Protein AF-A0A6L9S475-F1 (afdb_monomer)

Nearest PDB structures (foldseek):
  4oaz-assembly1_R  TM=9.399E-01  e=9.612E-06  Streptomyces coelicolor A3(2)
  4oay-assembly6_J  TM=9.278E-01  e=2.673E-05  Streptomyces venezuelae ATCC 10712
  4oaz-assembly1_A  TM=9.183E-01  e=2.673E-05  Streptomyces coelicolor A3(2)
  5tzf-assembly1_J  TM=9.265E-01  e=7.434E-05  Streptomyces venezuelae ATCC 10712
  2mc4-assembly1_A  TM=8.094E-01  e=2.101E-05  Streptomyces coelicolor

Solvent-accessible surface area (backbone atoms only — not comparable to full-atom values): 8492 Å² total; per-residue (Å²): 133,88,80,86,68,52,56,66,56,48,18,65,75,47,75,59,79,43,46,42,70,60,53,52,32,45,77,70,65,76,42,85,78,53,71,71,54,45,44,54,50,18,61,74,70,73,46,63,53,65,67,75,72,49,59,98,69,86,72,75,87,82,78,64,102,57,85,47,60,45,49,29,24,49,67,39,47,74,70,38,59,79,89,46,47,66,59,50,54,50,50,53,52,52,25,64,75,67,72,52,80,83,62,59,60,48,79,43,47,30,70,54,44,44,56,52,13,57,79,68,78,45,51,51,66,58,43,50,53,49,37,52,74,54,54,21,50,53,74,94,125

Secondary structure (DSSP, 8-state):
------HHHHHHHTTTSS-HHHHHHHHTTSSPPPHHHHHHHHHHHTS-THHHHS-SS------SSS---EEEEHHHHTT--GGGHHHHHHHHHHHHHHT--S-SEEEE-HHHHHHHHHHTTS-HHHHHHHHHHTT-BPPP-

Radius of gyration: 21.62 Å; Cα contacts (8 Å, |Δi|>4): 113; chains: 1; bounding box: 44×35×59 Å

Foldseek 3Di:
DQDPDDLVRLCVQVVNPDHSVNVVCVVVVVDDDDLVRLVVVCVSRVHDSVQVVPPPPDDDDPPDDDQLKFKFQQVLLVVFDPLCVLVNVLVVVVCVVVVNPPDRIDIDGNVSLQVSCVVVVHGSVVSVVSCVVSVGGDDDD

Sequence (141 aa):
MKRQLSMQAVQDQSGGTISSAVIGSYERGERVPSVVRLAQIADFYGVPVDSLVSGREGGQPAANGDDGKVVLDLDALRKAPEEAQHLVRFVNGVQQKRGDFGGSILTIRGDDVWMVSSMYEITPAELREKMAAWGVIASDA

Mean predicted aligned error: 14.88 Å

Structure (mmCIF, N/CA/C/O backbone):
data_AF-A0A6L9S475-F1
#
_entry.id   AF-A0A6L9S475-F1
#
loop_
_atom_site.group_PDB
_atom_site.id
_atom_site.type_symbol
_atom_site.label_atom_id
_atom_site.label_alt_id
_atom_site.label_comp_id
_atom_site.label_asym_id
_atom_site.label_entity_id
_atom_site.label_seq_id
_atom_site.pdbx_PDB_ins_code
_atom_site.Cartn_x
_atom_site.Cartn_y
_atom_site.Cartn_z
_atom_site.occupancy
_atom_site.B_iso_or_equiv
_atom_site.auth_seq_id
_atom_site.auth_comp_id
_atom_site.auth_asym_id
_atom_site.auth_atom_id
_atom_site.pdbx_PDB_model_num
ATOM 1 N N . MET A 1 1 ? -3.735 -7.032 19.550 1.00 38.31 1 MET A N 1
ATOM 2 C CA . MET A 1 1 ? -4.895 -7.816 20.035 1.00 38.31 1 MET A CA 1
ATOM 3 C C . MET A 1 1 ? -6.067 -6.862 20.239 1.00 38.31 1 MET A C 1
ATOM 5 O O . MET A 1 1 ? -5.941 -5.963 21.056 1.00 38.31 1 MET A O 1
ATOM 9 N N . LYS A 1 2 ? -7.169 -6.991 19.483 1.00 39.06 2 LYS A N 1
ATOM 10 C CA . LYS A 1 2 ? -8.388 -6.196 19.727 1.00 39.06 2 LYS A CA 1
ATOM 11 C C . LYS A 1 2 ? -9.064 -6.737 20.989 1.00 39.06 2 LYS A C 1
ATOM 13 O O . LYS A 1 2 ? -9.483 -7.891 21.001 1.00 39.06 2 LYS A O 1
ATOM 18 N N . ARG A 1 3 ? -9.132 -5.940 22.057 1.00 50.66 3 ARG A N 1
ATOM 19 C CA . ARG A 1 3 ? -9.839 -6.321 23.288 1.00 50.66 3 ARG A CA 1
ATOM 20 C C . ARG A 1 3 ? -11.336 -6.111 23.061 1.00 50.66 3 ARG A C 1
ATOM 22 O O . ARG A 1 3 ? -11.798 -4.979 23.030 1.00 50.66 3 ARG A O 1
ATOM 29 N N . GLN A 1 4 ? -12.084 -7.197 22.873 1.00 51.81 4 GLN A N 1
ATOM 30 C CA . GLN A 1 4 ? -13.548 -7.163 22.914 1.00 51.81 4 GLN A CA 1
ATOM 31 C C . GLN A 1 4 ? -13.986 -7.075 24.380 1.00 51.81 4 GLN A C 1
ATOM 33 O O . GLN A 1 4 ? -14.195 -8.091 25.038 1.00 51.81 4 GLN A O 1
ATOM 38 N N . LEU A 1 5 ? -14.037 -5.859 24.924 1.00 65.25 5 LEU A N 1
ATOM 39 C CA . LEU A 1 5 ? -14.609 -5.621 26.249 1.00 65.25 5 LEU A CA 1
ATOM 40 C C . LEU A 1 5 ? -16.136 -5.591 26.137 1.00 65.25 5 LEU A C 1
ATOM 42 O O . LEU A 1 5 ? -16.681 -5.028 25.189 1.00 65.25 5 LEU A O 1
ATOM 46 N N . SER A 1 6 ? -16.833 -6.192 27.103 1.00 69.19 6 SER A N 1
ATOM 47 C CA . SER A 1 6 ? -18.282 -6.026 27.210 1.00 69.19 6 SER A CA 1
ATOM 48 C C . SER A 1 6 ? -18.604 -4.577 27.580 1.00 69.19 6 SER A C 1
ATOM 50 O O . SER A 1 6 ? -17.841 -3.918 28.286 1.00 69.19 6 SER A O 1
ATOM 52 N N . MET A 1 7 ? -19.754 -4.073 27.132 1.00 61.50 7 MET A N 1
ATOM 53 C CA . MET A 1 7 ? -20.155 -2.682 27.387 1.00 61.50 7 MET A CA 1
ATOM 54 C C . MET A 1 7 ? -20.207 -2.350 28.889 1.00 61.50 7 MET A C 1
ATOM 56 O O . MET A 1 7 ? -19.884 -1.233 29.285 1.00 61.50 7 MET A O 1
ATOM 60 N N . GLN A 1 8 ? -20.551 -3.336 29.725 1.00 62.94 8 GLN A N 1
ATOM 61 C CA . GLN A 1 8 ? -20.523 -3.227 31.184 1.00 62.94 8 GLN A CA 1
ATOM 62 C C . GLN A 1 8 ? -19.087 -3.072 31.716 1.00 62.94 8 GLN A C 1
ATOM 64 O O . GLN A 1 8 ? -18.821 -2.179 32.515 1.00 62.94 8 GLN A O 1
ATOM 69 N N . ALA A 1 9 ? -18.136 -3.858 31.196 1.00 63.12 9 ALA A N 1
ATOM 70 C CA . ALA A 1 9 ? -16.730 -3.776 31.592 1.00 63.12 9 ALA A CA 1
ATOM 71 C C . ALA A 1 9 ? -16.093 -2.423 31.238 1.00 63.12 9 ALA A C 1
ATOM 73 O O . ALA A 1 9 ? -15.226 -1.944 31.962 1.00 63.12 9 ALA A O 1
ATOM 74 N N . VAL A 1 10 ? -16.538 -1.777 30.155 1.00 61.84 10 VAL A N 1
ATOM 75 C CA . VAL A 1 10 ? -16.071 -0.434 29.769 1.00 61.84 10 VAL A CA 1
ATOM 76 C C . VAL A 1 10 ? -16.522 0.632 30.772 1.00 61.84 10 VAL A C 1
ATOM 78 O O . VAL A 1 10 ? -15.757 1.531 31.129 1.00 61.84 10 VAL A O 1
ATOM 81 N N . GLN A 1 11 ? -17.754 0.524 31.265 1.00 59.97 11 GLN A N 1
ATOM 82 C CA . GLN A 1 11 ? -18.287 1.447 32.262 1.00 59.97 11 GLN A CA 1
ATOM 83 C C . GLN A 1 11 ? -17.584 1.287 33.615 1.00 59.97 11 GLN A C 1
ATOM 85 O O . GLN A 1 11 ? -17.190 2.288 34.219 1.00 59.97 11 GLN A O 1
ATOM 90 N N . ASP A 1 12 ? -17.357 0.045 34.039 1.00 66.12 12 ASP A N 1
ATOM 91 C CA . ASP A 1 12 ? -16.678 -0.258 35.300 1.00 66.12 12 ASP A CA 1
ATOM 92 C C . ASP A 1 12 ? -15.195 0.158 35.248 1.00 66.12 12 ASP A C 1
ATOM 94 O O . ASP A 1 12 ? -14.674 0.759 36.188 1.00 66.12 12 ASP A O 1
ATOM 98 N N . GLN A 1 13 ? -14.521 -0.070 34.114 1.00 65.25 13 GLN A N 1
ATOM 99 C CA . GLN A 1 13 ? -13.100 0.249 33.931 1.00 65.25 13 GLN A CA 1
ATOM 100 C C . GLN A 1 13 ? -12.832 1.747 33.681 1.00 65.25 13 GLN A C 1
ATOM 102 O O . GLN A 1 13 ? -11.709 2.201 33.889 1.00 65.25 13 GLN A O 1
ATOM 107 N N . SER A 1 14 ? -13.841 2.532 33.279 1.00 59.91 14 SER A N 1
ATOM 108 C CA . SER A 1 14 ? -13.736 3.996 33.108 1.00 59.91 14 SER A CA 1
ATOM 109 C C . SER A 1 14 ? -14.174 4.802 34.341 1.00 59.91 14 SER A C 1
ATOM 111 O O . SER A 1 14 ? -14.238 6.036 34.281 1.00 59.91 14 SER A O 1
ATOM 113 N N . GLY A 1 15 ? -14.527 4.127 35.443 1.00 62.88 15 GLY A N 1
ATOM 114 C CA . GLY A 1 15 ? -15.038 4.771 36.657 1.00 62.88 15 GLY A CA 1
ATOM 115 C C . GLY A 1 15 ? -16.354 5.527 36.436 1.00 62.88 15 GLY A C 1
ATOM 116 O O . GLY A 1 15 ? -16.601 6.532 37.096 1.00 62.88 15 GLY A O 1
ATOM 117 N N . GLY A 1 16 ? -17.174 5.105 35.465 1.00 60.62 16 GLY A N 1
ATOM 118 C CA . GLY A 1 16 ? -18.435 5.769 35.112 1.00 60.62 16 GLY A CA 1
ATOM 119 C C . GLY A 1 16 ? -1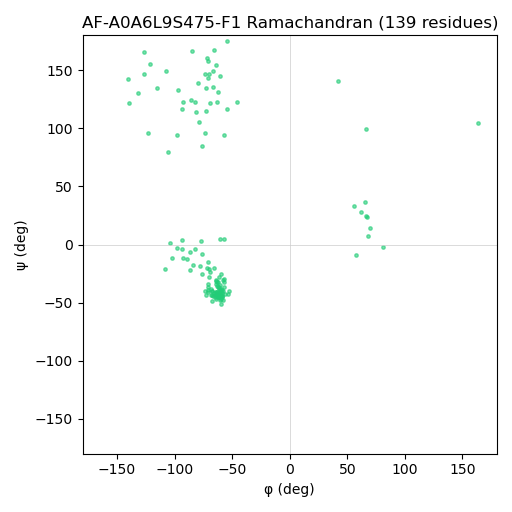8.306 6.996 34.196 1.00 60.62 16 GLY A C 1
ATOM 120 O O . GLY A 1 16 ? -19.320 7.549 33.771 1.00 60.62 16 GLY A O 1
ATOM 121 N N . THR A 1 17 ? -17.089 7.397 33.818 1.00 60.00 17 THR A N 1
ATOM 122 C CA . THR A 1 17 ? -16.843 8.543 32.915 1.00 60.00 17 THR A CA 1
ATOM 123 C C . THR A 1 17 ? -17.295 8.258 31.473 1.00 60.00 17 THR A C 1
ATOM 125 O O . THR A 1 17 ? -17.608 9.167 30.686 1.00 60.00 17 THR A O 1
ATOM 128 N N . ILE A 1 18 ? -17.360 6.975 31.108 1.00 61.81 18 ILE A N 1
ATOM 129 C CA . ILE A 1 18 ? -17.865 6.504 29.823 1.00 61.81 18 ILE A CA 1
ATOM 130 C C . ILE A 1 18 ? -19.014 5.527 30.084 1.00 61.81 18 ILE A C 1
ATOM 132 O O . ILE A 1 18 ? -18.816 4.346 30.343 1.00 61.81 18 ILE A O 1
ATOM 136 N N . SER A 1 19 ? -20.245 6.042 30.039 1.00 69.06 19 SER A N 1
ATOM 137 C CA . SER A 1 19 ? -21.448 5.217 30.174 1.00 69.06 19 SER A CA 1
ATOM 138 C C . SER A 1 19 ? -21.599 4.271 28.979 1.00 69.06 19 SER A C 1
ATOM 140 O O . SER A 1 19 ? -21.485 4.692 27.824 1.00 69.06 19 SER A O 1
ATOM 142 N N . SER A 1 20 ? -21.923 3.009 29.262 1.00 63.28 20 SER A N 1
ATOM 143 C CA . SER A 1 20 ? -22.235 1.975 28.266 1.00 63.28 20 SER A CA 1
ATOM 144 C C . SER A 1 20 ? -23.332 2.417 27.285 1.00 63.28 20 SER A C 1
ATOM 146 O O . SER A 1 20 ? -23.204 2.226 26.076 1.00 63.28 20 SER A O 1
ATOM 148 N N . ALA A 1 21 ? -24.364 3.108 27.779 1.00 64.56 21 ALA A N 1
ATOM 149 C CA . ALA A 1 21 ? -25.437 3.664 26.957 1.00 64.56 21 ALA A CA 1
ATOM 150 C C . ALA A 1 21 ? -24.926 4.706 25.945 1.00 64.56 21 ALA A C 1
ATOM 152 O O . ALA A 1 21 ? -25.392 4.751 24.808 1.00 64.56 21 ALA A O 1
ATOM 153 N N . VAL A 1 22 ? -23.929 5.511 26.334 1.00 70.06 22 VAL A N 1
ATOM 154 C CA . VAL A 1 22 ? -23.347 6.559 25.482 1.00 70.06 22 V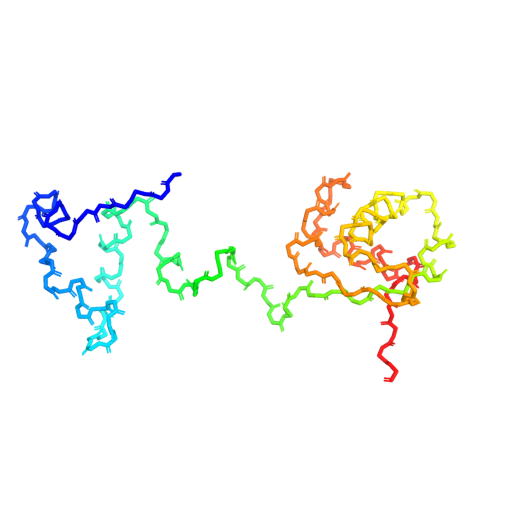AL A CA 1
ATOM 155 C C . VAL A 1 22 ? -22.515 5.958 24.349 1.00 70.06 22 VAL A C 1
ATOM 157 O O . VAL A 1 22 ? -22.631 6.423 23.218 1.00 70.06 22 VAL A O 1
ATOM 160 N N . ILE A 1 23 ? -21.732 4.908 24.622 1.00 74.31 23 ILE A N 1
ATOM 161 C CA . ILE A 1 23 ? -21.013 4.170 23.569 1.00 74.31 23 ILE A CA 1
ATOM 162 C C . ILE A 1 23 ? -22.005 3.550 22.585 1.00 74.31 23 ILE A C 1
ATOM 164 O O . ILE A 1 23 ? -21.838 3.713 21.380 1.00 74.31 23 ILE A O 1
ATOM 168 N N . GLY A 1 24 ? -23.073 2.920 23.085 1.00 75.50 24 GLY A N 1
ATOM 169 C CA . GLY A 1 24 ? -24.080 2.295 22.225 1.00 75.50 24 GLY A CA 1
ATOM 170 C C . GLY A 1 24 ? -24.745 3.279 21.256 1.00 75.50 24 GLY A C 1
ATOM 171 O O . GLY A 1 24 ? -24.966 2.942 20.095 1.00 75.50 24 GLY A O 1
ATOM 172 N N . SER A 1 25 ? -25.023 4.509 21.694 1.00 79.81 25 SER A N 1
ATOM 173 C CA . SER A 1 25 ? -25.560 5.549 20.806 1.00 79.81 25 SER A CA 1
ATOM 174 C C . SER A 1 25 ? -24.544 6.065 19.778 1.00 79.81 25 SER A C 1
ATOM 176 O O . SER A 1 25 ? -24.956 6.488 18.700 1.00 79.81 25 SER A O 1
ATOM 178 N N . TYR A 1 26 ? -23.238 6.021 20.067 1.00 84.19 26 TYR A N 1
ATOM 179 C CA . TYR A 1 26 ? -22.202 6.333 19.072 1.00 84.19 26 TYR A CA 1
ATOM 180 C C . TYR A 1 26 ? -22.059 5.218 18.034 1.00 84.19 26 TYR A C 1
ATOM 182 O O . TYR A 1 26 ? -22.019 5.504 16.841 1.00 84.19 26 TYR A O 1
ATOM 190 N N . GLU A 1 27 ? -22.057 3.954 18.461 1.00 77.31 27 GLU A N 1
ATOM 191 C CA . GLU A 1 27 ? -21.942 2.801 17.556 1.00 77.31 27 GLU A CA 1
ATOM 192 C C . GLU A 1 27 ? -23.124 2.687 16.585 1.00 77.31 27 GLU A C 1
ATOM 194 O O . GLU A 1 27 ? -22.937 2.315 15.428 1.00 77.31 27 GLU A O 1
ATOM 199 N N . ARG A 1 28 ? -24.338 3.036 17.035 1.00 78.94 28 ARG A N 1
ATOM 200 C CA . ARG A 1 28 ? -25.547 3.049 16.191 1.00 78.94 28 ARG A CA 1
ATOM 201 C C . ARG A 1 28 ? -25.709 4.321 15.354 1.00 78.94 28 ARG A C 1
ATOM 203 O O . ARG A 1 28 ? -26.660 4.413 14.586 1.00 78.94 28 ARG A O 1
ATOM 210 N N . GLY A 1 29 ? -24.820 5.304 15.508 1.00 78.00 29 GLY A N 1
ATOM 211 C CA . GLY A 1 29 ? -24.914 6.588 14.806 1.00 78.00 29 GLY A CA 1
ATOM 212 C C . GLY A 1 29 ? -26.075 7.478 15.265 1.00 78.00 29 GLY A C 1
ATOM 213 O O . GLY A 1 29 ? -26.397 8.460 14.606 1.00 78.00 29 GLY A O 1
ATOM 214 N N . GLU A 1 30 ? -26.699 7.170 16.403 1.00 82.12 30 GLU A N 1
ATOM 215 C CA . GLU A 1 30 ? -27.784 7.969 16.992 1.00 82.12 30 GLU A CA 1
ATOM 216 C C . GLU A 1 30 ? -27.268 9.287 17.583 1.00 82.12 30 GLU A C 1
ATOM 218 O O . GLU A 1 30 ? -28.032 10.227 17.808 1.00 82.12 30 GLU A O 1
ATOM 223 N N . ARG A 1 31 ? -25.962 9.360 17.866 1.00 84.19 31 ARG A N 1
ATOM 224 C CA . ARG A 1 31 ? -25.305 10.550 18.399 1.00 84.19 31 ARG A CA 1
ATOM 225 C C . ARG A 1 31 ? -23.936 10.740 17.760 1.00 84.19 31 ARG A C 1
ATOM 227 O O . ARG A 1 31 ? -23.192 9.785 17.576 1.00 84.19 31 ARG A O 1
ATOM 234 N N . VAL A 1 32 ? -23.573 11.995 17.504 1.00 85.44 32 VAL A N 1
ATOM 235 C CA . VAL A 1 32 ? -22.237 12.362 17.017 1.00 85.44 32 VAL A CA 1
ATOM 236 C C . VAL A 1 32 ? -21.337 12.698 18.216 1.00 85.44 32 VAL A C 1
ATOM 238 O O . VAL A 1 32 ? -21.708 13.556 19.028 1.00 85.44 32 VAL A O 1
ATOM 241 N N . PRO A 1 33 ? -20.186 12.025 18.394 1.00 84.75 33 PRO A N 1
ATOM 242 C CA . PRO A 1 33 ? -19.230 12.376 19.438 1.00 84.75 33 PRO A CA 1
ATOM 243 C C . PRO A 1 33 ? -18.480 13.666 19.075 1.00 84.75 33 PRO A C 1
ATOM 245 O O . PRO A 1 33 ? -18.193 13.932 17.911 1.00 84.75 33 PRO A O 1
ATOM 248 N N . SER A 1 34 ? -18.123 14.470 20.079 1.00 88.38 34 SER A N 1
ATOM 249 C CA . SER A 1 34 ? -17.166 15.562 19.871 1.00 88.38 34 SER A CA 1
ATOM 250 C C . SER A 1 34 ? -15.752 15.005 19.668 1.00 88.38 34 SER A C 1
ATOM 252 O O . SER A 1 34 ? -15.446 13.895 20.106 1.00 88.38 34 SER A O 1
ATOM 254 N N . VAL A 1 35 ? -14.857 15.803 19.0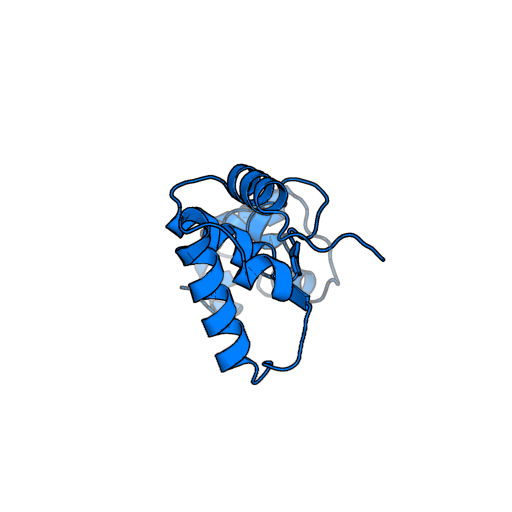78 1.00 86.75 35 VAL A N 1
ATOM 255 C CA . VAL A 1 35 ? -13.440 15.429 18.895 1.00 86.75 35 VAL A CA 1
ATOM 256 C C . VAL A 1 35 ? -12.773 15.072 20.230 1.00 86.75 35 VAL A C 1
ATOM 258 O O . VAL A 1 35 ? -12.094 14.057 20.336 1.00 86.75 35 VAL A O 1
ATOM 261 N N . VAL A 1 36 ? -13.042 15.849 21.285 1.00 87.00 36 VAL A N 1
ATOM 262 C CA . VAL A 1 36 ? -12.541 15.571 22.643 1.00 87.00 36 VAL A CA 1
ATOM 263 C C . VAL A 1 36 ? -13.034 14.213 23.152 1.00 87.00 36 VAL A C 1
ATOM 265 O O . VAL A 1 36 ? -12.287 13.476 23.789 1.00 87.00 36 VAL A O 1
ATOM 268 N N . ARG A 1 37 ? -14.287 13.850 22.852 1.00 86.12 37 ARG A N 1
ATOM 269 C CA . ARG A 1 37 ? -14.857 12.569 23.276 1.00 86.12 37 ARG A CA 1
ATOM 270 C C . ARG A 1 37 ? -14.248 11.390 22.521 1.00 86.12 37 ARG A C 1
ATOM 272 O O . ARG A 1 37 ? -14.026 10.353 23.135 1.00 86.12 37 ARG A O 1
ATOM 279 N N . LEU A 1 38 ? -13.950 11.554 21.231 1.00 87.12 38 LEU A N 1
ATOM 280 C CA . LEU A 1 38 ? -13.216 10.555 20.451 1.00 87.12 38 LEU A CA 1
ATOM 281 C C . LEU A 1 38 ? -11.820 10.312 21.035 1.00 87.12 38 LEU A C 1
ATOM 283 O O . LEU A 1 38 ? -11.455 9.159 21.237 1.00 87.12 38 LEU A O 1
ATOM 287 N N . ALA A 1 39 ? -11.084 11.372 21.385 1.00 84.56 39 ALA A N 1
ATOM 288 C CA . ALA A 1 39 ? -9.764 11.247 22.009 1.00 84.56 39 ALA A CA 1
ATOM 289 C C . ALA A 1 39 ? -9.818 10.461 23.333 1.00 84.56 39 ALA A C 1
ATOM 291 O O . ALA A 1 39 ? -9.067 9.514 23.519 1.00 84.56 39 ALA A O 1
ATOM 292 N N . GLN A 1 40 ? -10.787 10.762 24.205 1.00 84.31 40 GLN A N 1
ATOM 293 C CA . GLN A 1 40 ? -10.977 10.022 25.463 1.00 84.31 40 GLN A CA 1
ATOM 294 C C . GLN A 1 40 ? -11.279 8.532 25.250 1.00 84.31 40 GLN A C 1
ATOM 296 O O . GLN A 1 40 ? -10.827 7.688 26.020 1.00 84.31 40 GLN A O 1
ATOM 301 N N . ILE A 1 41 ? -12.075 8.204 24.228 1.00 85.19 41 ILE A N 1
ATOM 302 C CA . ILE A 1 41 ? -12.382 6.814 23.873 1.00 85.19 41 ILE A CA 1
ATOM 303 C C . ILE A 1 41 ? -11.116 6.120 23.350 1.00 85.19 41 ILE A C 1
ATOM 305 O O . ILE A 1 41 ? -10.829 4.996 23.753 1.00 85.19 41 ILE A O 1
ATOM 309 N N . ALA A 1 42 ? -10.341 6.792 22.499 1.00 86.38 42 ALA A N 1
ATOM 310 C CA . ALA A 1 42 ? -9.084 6.286 21.953 1.00 86.38 42 ALA A CA 1
ATOM 311 C C . ALA A 1 42 ? -8.060 5.987 23.059 1.00 86.38 42 ALA A C 1
ATOM 313 O O . ALA A 1 42 ? -7.547 4.867 23.122 1.00 86.38 42 ALA A O 1
ATOM 314 N N . ASP A 1 43 ? -7.866 6.926 23.989 1.00 82.81 43 ASP A N 1
ATOM 315 C CA . ASP A 1 43 ? -6.994 6.766 25.158 1.00 82.81 43 ASP A CA 1
ATOM 316 C C . ASP A 1 43 ? -7.433 5.585 26.030 1.00 82.81 43 ASP A C 1
ATOM 318 O O . ASP A 1 43 ? -6.614 4.758 26.431 1.00 82.81 43 ASP A O 1
ATOM 322 N N . PHE A 1 44 ? -8.740 5.463 26.283 1.00 80.00 44 PHE A N 1
ATOM 323 C CA . PHE A 1 44 ? -9.296 4.370 27.078 1.00 80.00 44 PHE A CA 1
ATOM 324 C C . PHE A 1 44 ? -9.010 2.991 26.461 1.00 80.00 44 PHE A C 1
ATOM 326 O O . PHE A 1 44 ? -8.677 2.042 27.174 1.00 80.00 44 PHE A O 1
ATOM 333 N N . TYR A 1 45 ? -9.118 2.872 25.136 1.00 80.69 45 TYR A N 1
ATOM 334 C CA . TYR A 1 45 ? -8.837 1.626 24.419 1.00 80.69 45 TYR A CA 1
ATOM 335 C C . TYR A 1 45 ? -7.357 1.440 24.049 1.00 80.69 45 TYR A C 1
ATOM 337 O O . TYR A 1 45 ? -6.992 0.364 23.567 1.00 80.69 45 TYR A O 1
ATOM 345 N N . GLY A 1 46 ? -6.506 2.442 24.286 1.00 77.25 46 GLY A N 1
ATOM 346 C CA . GLY A 1 46 ? -5.088 2.417 23.931 1.00 77.25 46 GLY A CA 1
ATOM 347 C C . GLY A 1 46 ? -4.841 2.371 22.420 1.00 77.25 46 GLY A C 1
ATOM 348 O O . GLY A 1 46 ? -3.935 1.666 21.974 1.00 77.25 46 GLY A O 1
ATOM 349 N N . VAL A 1 47 ? -5.663 3.067 21.628 1.00 81.25 47 VAL A N 1
ATOM 350 C CA . VAL A 1 47 ? -5.536 3.154 20.161 1.00 81.25 47 VAL A CA 1
ATOM 351 C C . VAL A 1 47 ? -5.371 4.609 19.713 1.00 81.25 47 VAL A C 1
ATOM 353 O O . VAL A 1 47 ? -5.830 5.502 20.418 1.00 81.25 47 VAL A O 1
ATOM 356 N N . PRO A 1 48 ? -4.757 4.885 18.549 1.00 79.75 48 PRO A N 1
ATOM 357 C CA . PRO A 1 48 ? -4.737 6.229 17.975 1.00 79.75 48 PRO A CA 1
ATOM 358 C C . PRO A 1 48 ? -6.152 6.751 17.677 1.00 79.75 48 PRO A C 1
ATOM 360 O O . PRO A 1 48 ? -7.031 5.990 17.270 1.00 79.75 48 PRO A O 1
ATOM 363 N N . VAL A 1 49 ? -6.386 8.056 17.844 1.00 82.50 49 VAL A N 1
ATOM 364 C CA . VAL A 1 49 ? -7.713 8.661 17.612 1.00 82.50 49 VAL A CA 1
ATOM 365 C C . VAL A 1 49 ? -8.170 8.544 16.154 1.00 82.50 49 VAL A C 1
ATOM 367 O O . VAL A 1 49 ? -9.358 8.343 15.896 1.00 82.50 49 VAL A O 1
ATOM 370 N N . ASP A 1 50 ? -7.238 8.581 15.200 1.00 80.38 50 ASP A N 1
ATOM 371 C CA . ASP A 1 50 ? -7.506 8.349 13.776 1.00 80.38 50 ASP A CA 1
ATOM 372 C C . ASP A 1 50 ? -8.068 6.944 13.509 1.00 80.38 50 ASP A C 1
ATOM 374 O O . ASP A 1 50 ? -8.878 6.764 12.600 1.00 80.38 50 ASP A O 1
ATOM 378 N N . SER A 1 51 ? -7.738 5.959 14.350 1.00 79.38 51 SER A N 1
ATOM 379 C CA . SER A 1 51 ? -8.237 4.588 14.220 1.00 79.38 51 SER A CA 1
ATOM 380 C C . SER A 1 51 ? -9.724 4.451 14.574 1.00 79.38 51 SER A C 1
ATOM 382 O O . SER A 1 51 ? -10.326 3.429 14.251 1.00 79.38 51 SER A O 1
ATOM 384 N N . LEU A 1 52 ? -10.326 5.451 15.234 1.00 79.12 52 LEU A N 1
ATOM 385 C CA . LEU A 1 52 ? -11.765 5.485 15.534 1.00 79.12 52 LEU A CA 1
ATOM 386 C C . LEU A 1 52 ? -12.609 6.079 14.399 1.00 79.12 52 LEU A C 1
ATOM 388 O O . LEU A 1 52 ? -13.816 5.851 14.356 1.00 79.12 52 LEU A O 1
ATOM 392 N N . VAL A 1 53 ? -11.990 6.872 13.523 1.00 78.62 53 VAL A N 1
ATOM 393 C CA . VAL A 1 53 ? -12.662 7.574 12.413 1.00 78.62 53 VAL A CA 1
ATOM 394 C C . VAL A 1 53 ? -12.319 6.979 11.051 1.00 78.62 53 VAL A C 1
ATOM 396 O O . VAL A 1 53 ? -13.0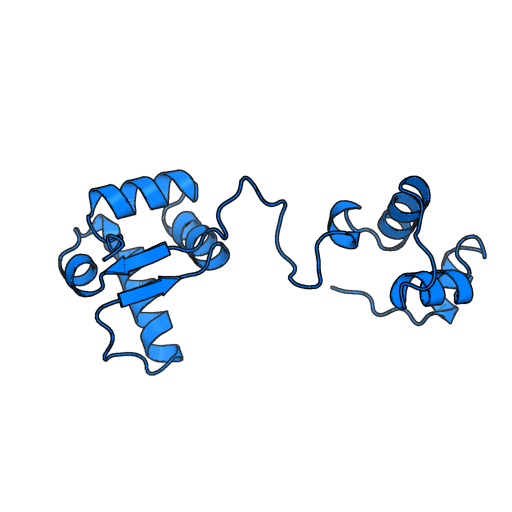86 7.134 10.103 1.00 78.62 53 VAL A O 1
ATOM 399 N N . SER A 1 54 ? -11.203 6.260 10.958 1.00 65.25 54 SER A N 1
ATOM 400 C CA . SER A 1 54 ? -10.876 5.425 9.807 1.00 65.25 54 SER A CA 1
ATOM 401 C C . SER A 1 54 ? -11.847 4.243 9.803 1.00 65.25 54 SER A C 1
ATOM 403 O O . SER A 1 54 ? -11.975 3.546 10.809 1.00 65.25 54 SER A O 1
ATOM 405 N N . GLY A 1 55 ? -12.606 4.072 8.717 1.00 54.78 55 GLY A N 1
ATOM 406 C CA . GLY A 1 55 ? -13.668 3.067 8.610 1.00 54.78 55 GLY A CA 1
ATOM 407 C C . GLY A 1 55 ? -13.201 1.636 8.912 1.00 54.78 55 GLY A C 1
ATOM 408 O O . GLY A 1 55 ? -12.022 1.361 9.096 1.00 54.78 55 GLY A O 1
ATOM 409 N N . ARG A 1 56 ? -14.140 0.678 8.941 1.00 46.62 56 ARG A N 1
ATOM 410 C CA . ARG A 1 56 ? -13.914 -0.756 9.258 1.00 46.62 56 ARG A CA 1
ATOM 411 C C . ARG A 1 56 ? -12.882 -1.489 8.376 1.00 46.62 56 ARG A C 1
ATOM 413 O O . ARG A 1 56 ? -12.692 -2.691 8.562 1.00 46.62 56 ARG A O 1
ATOM 420 N N . GLU A 1 57 ? -12.207 -0.800 7.471 1.00 45.34 57 GLU A N 1
ATOM 421 C CA . GLU A 1 57 ? -11.035 -1.275 6.751 1.00 45.34 57 GLU A CA 1
ATOM 422 C C . GLU A 1 57 ? -9.803 -0.723 7.471 1.00 45.34 57 GLU A C 1
ATOM 424 O O . GLU A 1 57 ? -9.410 0.426 7.311 1.00 45.34 57 GLU A O 1
ATOM 429 N N . GLY A 1 58 ? -9.257 -1.530 8.383 1.00 45.66 58 GLY A N 1
ATOM 430 C CA . GLY A 1 58 ? -8.050 -1.158 9.105 1.00 45.66 58 GLY A CA 1
ATOM 431 C C . GLY A 1 58 ? -6.878 -1.009 8.143 1.00 45.66 58 GLY A C 1
ATOM 432 O O . GLY A 1 58 ? -6.521 -1.976 7.483 1.00 45.66 58 GLY A O 1
ATOM 433 N N . GLY A 1 59 ? -6.259 0.166 8.133 1.00 40.41 59 GLY A N 1
ATOM 434 C CA . GLY A 1 59 ? -4.990 0.395 7.455 1.00 40.41 59 GLY A CA 1
ATOM 435 C C . GLY A 1 59 ? -4.726 1.881 7.271 1.00 40.41 59 GLY A C 1
ATOM 436 O O . GLY A 1 59 ? -5.370 2.480 6.430 1.00 40.41 59 GLY A O 1
ATOM 437 N N . GLN A 1 60 ? -3.815 2.411 8.102 1.00 47.28 60 GLN A N 1
ATOM 438 C CA . GLN A 1 60 ? -2.924 3.579 7.941 1.00 47.28 60 GLN A CA 1
ATOM 439 C C . GLN A 1 60 ? -3.480 4.883 7.301 1.00 47.28 60 GLN A C 1
ATOM 441 O O . GLN A 1 60 ? -4.187 4.835 6.304 1.00 47.28 60 GLN A O 1
ATOM 446 N N . PRO A 1 61 ? -3.099 6.085 7.798 1.00 43.84 61 PRO A N 1
ATOM 447 C CA . PRO A 1 61 ? -3.486 7.365 7.199 1.00 43.84 61 PRO A CA 1
ATOM 448 C C . PRO A 1 61 ? -3.316 7.354 5.679 1.00 43.84 61 PRO A C 1
ATOM 450 O O . PRO A 1 61 ? -2.216 7.124 5.175 1.00 43.84 61 PRO A O 1
ATOM 453 N N . ALA A 1 62 ? -4.419 7.619 4.977 1.00 42.69 62 ALA A N 1
ATOM 454 C CA . ALA A 1 62 ? -4.454 7.832 3.543 1.00 42.69 62 ALA A CA 1
ATOM 455 C C . ALA A 1 62 ? -3.515 8.992 3.188 1.00 42.69 62 ALA A C 1
ATOM 457 O O . ALA A 1 62 ? -3.883 10.166 3.245 1.00 42.69 62 ALA A O 1
ATOM 458 N N . ALA A 1 63 ? -2.276 8.661 2.836 1.00 44.16 63 ALA A N 1
ATOM 459 C CA . ALA A 1 63 ? -1.416 9.567 2.110 1.00 44.16 63 ALA A CA 1
ATOM 460 C C . ALA A 1 63 ? -1.943 9.619 0.670 1.00 44.16 63 ALA A C 1
ATOM 462 O O . ALA A 1 63 ? -1.607 8.776 -0.150 1.00 44.16 63 ALA A O 1
ATOM 463 N N . ASN A 1 64 ? -2.766 10.636 0.407 1.00 39.00 64 ASN A N 1
ATOM 464 C CA . ASN A 1 64 ? -3.109 11.172 -0.911 1.00 39.00 64 ASN A CA 1
ATOM 465 C C . ASN A 1 64 ? -3.910 10.252 -1.851 1.00 39.00 64 ASN A C 1
ATOM 467 O O . ASN A 1 64 ? -3.323 9.471 -2.579 1.00 39.00 64 ASN A O 1
ATOM 471 N N . GLY A 1 65 ? -5.232 10.468 -1.914 1.00 40.97 65 GLY A N 1
ATOM 472 C CA . GLY A 1 65 ? -6.046 10.593 -3.146 1.00 40.97 65 GLY A CA 1
ATOM 473 C C . GLY A 1 65 ? -6.098 9.479 -4.206 1.00 40.97 65 GLY A C 1
ATOM 474 O O . GLY A 1 65 ? -6.933 9.569 -5.100 1.00 40.97 65 GLY A O 1
ATOM 475 N N . ASP A 1 66 ? -5.265 8.455 -4.124 1.00 53.09 66 ASP A N 1
ATOM 476 C CA . ASP A 1 66 ? -5.278 7.248 -4.937 1.00 53.09 66 ASP A CA 1
ATOM 477 C C . ASP A 1 66 ? -5.587 6.097 -3.975 1.00 53.09 66 ASP A C 1
ATOM 479 O O . ASP A 1 66 ? -4.969 5.999 -2.914 1.00 53.09 66 ASP A O 1
ATOM 483 N N . ASP A 1 67 ? -6.496 5.186 -4.329 1.00 61.06 67 ASP A N 1
ATOM 484 C CA . ASP A 1 67 ? -6.770 3.955 -3.555 1.00 61.06 67 ASP A CA 1
ATOM 485 C C . ASP A 1 67 ? -5.514 3.046 -3.435 1.00 61.06 67 ASP A C 1
ATOM 487 O O . ASP A 1 67 ? -5.578 1.900 -2.976 1.00 61.06 67 ASP A O 1
ATOM 491 N N . GLY A 1 68 ? -4.365 3.516 -3.934 1.00 73.38 68 GLY A N 1
ATOM 492 C CA . GLY A 1 68 ? -3.082 2.848 -3.981 1.00 73.38 68 GLY A CA 1
ATOM 493 C C . GLY A 1 68 ? -3.086 1.656 -4.928 1.00 73.38 68 GLY A C 1
ATOM 494 O O . GLY A 1 68 ? -2.111 0.903 -4.953 1.00 73.38 68 GLY A O 1
ATOM 495 N N . LYS A 1 69 ? -4.156 1.454 -5.697 1.00 86.81 69 LYS A N 1
ATOM 496 C CA . LYS A 1 69 ? -4.290 0.320 -6.608 1.00 86.81 69 LYS A CA 1
ATOM 497 C C . LYS A 1 69 ? -3.329 0.486 -7.781 1.00 86.81 69 LYS A C 1
ATOM 499 O O . LYS A 1 69 ? -3.039 1.595 -8.212 1.00 86.81 69 LYS A O 1
ATOM 504 N N . VAL A 1 70 ? -2.824 -0.630 -8.290 1.00 92.00 70 VAL A N 1
ATOM 505 C CA . VAL A 1 70 ? -2.008 -0.665 -9.510 1.00 92.00 70 VAL A CA 1
ATOM 506 C C . VAL A 1 70 ? -2.558 -1.761 -10.402 1.00 92.00 70 VAL A C 1
ATOM 508 O O . VAL A 1 70 ? -2.775 -2.883 -9.941 1.00 92.00 70 VAL A O 1
ATOM 511 N N . VAL A 1 71 ? -2.798 -1.437 -11.669 1.00 94.81 71 VAL A N 1
ATOM 512 C CA . VAL A 1 71 ? -3.146 -2.421 -12.696 1.00 94.81 71 VAL A CA 1
ATOM 513 C C . VAL A 1 71 ? -1.859 -2.837 -13.392 1.00 94.81 71 VAL A C 1
ATOM 515 O O . VAL A 1 71 ? -1.171 -2.011 -13.986 1.00 94.81 71 VAL A O 1
ATOM 518 N N . LEU A 1 72 ? -1.512 -4.114 -13.273 1.00 95.69 72 LEU A N 1
ATOM 519 C CA . LEU A 1 72 ? -0.308 -4.684 -13.860 1.00 95.69 72 LEU A CA 1
ATOM 520 C C . LEU A 1 72 ? -0.635 -5.353 -15.191 1.00 95.69 72 LEU A C 1
ATOM 522 O O . LEU A 1 72 ? -1.571 -6.149 -15.252 1.00 95.69 72 LEU A O 1
ATOM 526 N N . ASP A 1 73 ? 0.171 -5.080 -16.212 1.00 96.25 73 ASP A N 1
ATOM 527 C CA . ASP A 1 73 ? 0.234 -5.867 -17.442 1.00 96.25 73 ASP A CA 1
ATOM 528 C C . ASP A 1 73 ? 1.116 -7.100 -17.191 1.00 96.25 73 ASP A C 1
ATOM 530 O O . ASP A 1 73 ? 2.322 -7.005 -16.932 1.00 96.25 73 ASP A O 1
ATOM 534 N N . LEU A 1 74 ? 0.501 -8.280 -17.237 1.00 95.38 74 LEU A N 1
ATOM 535 C CA . LEU A 1 74 ? 1.168 -9.547 -16.960 1.00 95.38 74 LEU A CA 1
ATOM 536 C C . LEU A 1 74 ? 2.055 -10.017 -18.117 1.00 95.38 74 LEU A C 1
ATOM 538 O O . LEU A 1 74 ? 3.020 -10.747 -17.880 1.00 95.38 74 LEU A O 1
ATOM 542 N N . ASP A 1 75 ? 1.770 -9.608 -19.352 1.00 94.31 75 ASP A N 1
ATOM 543 C CA . ASP A 1 75 ? 2.608 -9.927 -20.508 1.00 94.31 75 ASP A CA 1
ATOM 544 C C . ASP A 1 75 ? 3.903 -9.109 -20.481 1.00 94.31 75 ASP A C 1
ATOM 546 O O . ASP A 1 75 ? 4.983 -9.649 -20.754 1.00 94.31 75 ASP A O 1
ATOM 550 N N . ALA A 1 76 ? 3.810 -7.832 -20.103 1.00 95.94 76 ALA A N 1
ATOM 551 C CA . ALA A 1 76 ? 4.964 -6.978 -19.844 1.00 95.94 76 ALA A CA 1
ATOM 552 C C . ALA A 1 76 ? 5.766 -7.482 -18.636 1.00 95.94 76 ALA A C 1
ATOM 554 O O . ALA A 1 76 ? 6.989 -7.607 -18.715 1.00 95.94 76 ALA A O 1
ATOM 555 N N . LEU A 1 77 ? 5.088 -7.874 -17.550 1.00 96.12 77 LEU A N 1
ATOM 556 C CA . LEU A 1 77 ? 5.741 -8.385 -16.342 1.00 96.12 77 LEU A CA 1
ATOM 557 C C . LEU A 1 77 ? 6.564 -9.657 -16.596 1.00 96.12 77 LEU A C 1
ATOM 559 O O . LEU A 1 77 ? 7.635 -9.816 -16.014 1.00 96.12 77 LEU A O 1
ATOM 563 N N . ARG A 1 78 ? 6.129 -10.543 -17.502 1.00 92.75 78 ARG A N 1
ATOM 564 C CA . ARG A 1 78 ? 6.917 -11.730 -17.900 1.00 92.75 78 ARG A CA 1
ATOM 565 C C . ARG A 1 78 ? 8.214 -11.389 -18.641 1.00 92.75 78 ARG A C 1
ATOM 567 O O . ARG A 1 78 ? 9.100 -12.237 -18.706 1.00 92.75 78 ARG A O 1
ATOM 574 N N . LYS A 1 79 ? 8.315 -10.187 -19.213 1.00 95.25 79 LYS A N 1
ATOM 575 C CA . LYS A 1 79 ? 9.492 -9.677 -19.940 1.00 95.25 79 LYS A CA 1
ATOM 576 C C . LYS A 1 79 ? 10.299 -8.672 -19.112 1.00 95.25 79 LYS A C 1
ATOM 578 O O . LYS A 1 79 ? 11.277 -8.125 -19.619 1.00 95.25 79 LYS A O 1
ATOM 583 N N . ALA A 1 80 ? 9.873 -8.405 -17.878 1.00 95.50 80 ALA A N 1
ATOM 584 C CA . ALA A 1 80 ? 10.513 -7.450 -16.991 1.00 95.50 80 ALA A CA 1
ATOM 585 C C . ALA A 1 80 ? 11.942 -7.904 -16.628 1.00 95.50 80 ALA A C 1
ATOM 587 O O . ALA A 1 80 ? 12.241 -9.103 -16.673 1.00 95.50 80 ALA A O 1
ATOM 588 N N . PRO A 1 81 ? 12.837 -6.964 -16.279 1.00 96.81 81 PRO A N 1
ATOM 589 C CA . PRO A 1 81 ? 14.211 -7.300 -15.926 1.00 96.81 81 PRO A CA 1
ATOM 590 C C . PRO A 1 81 ? 14.282 -8.124 -14.635 1.00 96.81 81 PRO A C 1
ATOM 592 O O . PRO A 1 81 ? 13.319 -8.206 -13.871 1.00 96.81 81 PRO A O 1
ATOM 595 N N . GLU A 1 82 ? 15.450 -8.703 -14.354 1.00 96.19 82 GLU A N 1
ATOM 596 C CA . GLU A 1 82 ? 15.675 -9.518 -13.153 1.00 96.19 82 GLU A CA 1
ATOM 597 C C . GLU A 1 82 ? 15.379 -8.745 -11.857 1.00 96.19 82 GLU A C 1
ATOM 599 O O . GLU A 1 82 ? 14.892 -9.326 -10.886 1.00 96.19 82 GLU A O 1
ATOM 604 N N . GLU A 1 83 ? 15.551 -7.416 -11.852 1.00 96.44 83 GLU A N 1
ATOM 605 C CA . GLU A 1 83 ? 15.175 -6.587 -10.703 1.00 96.44 83 GLU A CA 1
ATOM 606 C C . GLU A 1 83 ? 13.675 -6.693 -10.364 1.00 96.44 83 GLU A C 1
ATOM 608 O O . GLU A 1 83 ? 13.290 -6.547 -9.206 1.00 96.44 83 GLU A O 1
ATOM 613 N N . ALA A 1 84 ? 12.801 -7.023 -11.317 1.00 97.12 84 ALA A N 1
ATOM 614 C CA . ALA A 1 84 ? 11.370 -7.211 -11.072 1.00 97.12 84 ALA A CA 1
ATOM 615 C C . ALA A 1 84 ? 11.026 -8.563 -10.403 1.00 97.12 84 ALA A C 1
ATOM 617 O O . ALA A 1 84 ? 9.850 -8.858 -10.175 1.00 97.12 84 ALA A O 1
ATOM 618 N N . GLN A 1 85 ? 12.014 -9.397 -10.049 1.00 96.25 85 GLN A N 1
ATOM 619 C CA . GLN A 1 85 ? 11.770 -10.770 -9.587 1.00 96.25 85 GLN A CA 1
ATOM 620 C C . GLN A 1 85 ? 10.851 -10.892 -8.360 1.00 96.25 85 GLN A C 1
ATOM 622 O O . GLN A 1 85 ? 10.071 -11.845 -8.281 1.00 96.25 85 GLN A O 1
ATOM 627 N N . HIS A 1 86 ? 10.915 -9.970 -7.392 1.00 97.31 86 HIS A N 1
ATOM 628 C CA . HIS A 1 86 ? 10.062 -10.048 -6.201 1.00 97.31 86 HIS A CA 1
ATOM 629 C C . HIS A 1 86 ? 8.607 -9.741 -6.558 1.00 97.31 86 HIS A C 1
ATOM 631 O O . HIS A 1 86 ? 7.709 -10.451 -6.105 1.00 97.31 86 HIS A O 1
ATOM 637 N N . LEU A 1 87 ? 8.381 -8.769 -7.448 1.00 97.12 87 LEU A N 1
ATOM 638 C CA . LEU A 1 87 ? 7.060 -8.482 -8.001 1.00 97.12 87 LEU A CA 1
ATOM 639 C C . LEU A 1 87 ? 6.506 -9.680 -8.789 1.00 97.12 87 LEU A C 1
ATOM 641 O O . LEU A 1 87 ? 5.364 -10.077 -8.566 1.00 97.12 87 LEU A O 1
ATOM 645 N N . VAL A 1 88 ? 7.321 -10.308 -9.644 1.00 96.56 88 VAL A N 1
ATOM 646 C CA . VAL A 1 88 ? 6.931 -11.509 -10.409 1.00 96.56 88 VAL A CA 1
ATOM 647 C C . VAL A 1 88 ? 6.510 -12.647 -9.472 1.00 96.56 88 VAL A C 1
ATOM 649 O O . VAL A 1 88 ? 5.450 -13.249 -9.648 1.00 96.56 88 VAL A O 1
ATOM 652 N N . ARG A 1 89 ? 7.311 -12.933 -8.436 1.00 95.94 89 ARG A N 1
ATOM 653 C CA . ARG A 1 89 ? 6.993 -13.982 -7.450 1.00 95.94 89 ARG A CA 1
ATOM 654 C C . ARG A 1 89 ? 5.712 -13.674 -6.682 1.00 95.94 89 ARG A C 1
ATOM 656 O O . ARG A 1 89 ? 4.901 -14.578 -6.477 1.00 95.94 89 ARG A O 1
ATOM 663 N N . PHE A 1 90 ? 5.525 -12.420 -6.276 1.00 96.25 90 PHE A N 1
ATOM 664 C CA . PHE A 1 90 ? 4.313 -11.980 -5.597 1.00 96.25 90 PHE A CA 1
ATOM 665 C C . PHE A 1 90 ? 3.070 -12.196 -6.471 1.00 96.25 90 PHE A C 1
ATOM 667 O O . PHE A 1 90 ? 2.119 -12.851 -6.038 1.00 96.25 90 PHE A O 1
ATOM 674 N N . VAL A 1 91 ? 3.109 -11.726 -7.720 1.00 95.69 91 VAL A N 1
ATOM 675 C CA . VAL A 1 91 ? 2.009 -11.862 -8.685 1.00 95.69 91 VAL A CA 1
ATOM 676 C C . VAL A 1 91 ? 1.660 -13.328 -8.939 1.00 95.69 91 VAL A C 1
ATOM 678 O O . VAL A 1 91 ? 0.486 -13.688 -8.856 1.00 95.69 91 VAL A O 1
ATOM 681 N N . ASN A 1 92 ? 2.655 -14.198 -9.129 1.00 94.44 92 ASN A N 1
ATOM 682 C CA . ASN A 1 92 ? 2.425 -15.639 -9.280 1.00 94.44 92 ASN A CA 1
ATOM 683 C C . ASN A 1 92 ? 1.696 -16.242 -8.064 1.00 94.44 92 ASN A C 1
ATOM 685 O O . ASN A 1 92 ? 0.787 -17.060 -8.220 1.00 94.44 92 ASN A O 1
ATOM 689 N N . GLY A 1 93 ? 2.051 -15.816 -6.846 1.00 94.88 93 GLY A N 1
ATOM 690 C CA . GLY A 1 93 ? 1.359 -16.231 -5.623 1.00 94.88 93 GLY A CA 1
ATOM 691 C C . GLY A 1 93 ? -0.100 -15.763 -5.577 1.00 94.88 93 GLY A C 1
ATOM 692 O O . GLY A 1 93 ? -0.988 -16.529 -5.191 1.00 94.88 93 GLY A O 1
ATOM 693 N N . VAL A 1 94 ? -0.366 -14.529 -6.015 1.00 93.12 94 VAL A N 1
ATOM 694 C CA . VAL A 1 94 ? -1.729 -13.983 -6.117 1.00 93.12 94 VAL A CA 1
ATOM 695 C C . VAL A 1 94 ? -2.559 -14.770 -7.136 1.00 93.12 94 VAL A C 1
ATOM 697 O O . VAL A 1 94 ? -3.674 -15.180 -6.806 1.00 93.12 94 VAL A O 1
ATOM 700 N N . GLN A 1 95 ? -2.016 -15.038 -8.328 1.00 93.44 95 GLN A N 1
ATOM 701 C CA . GLN A 1 95 ? -2.689 -15.826 -9.368 1.00 93.44 95 GLN A CA 1
ATOM 702 C C . GLN A 1 95 ? -3.015 -17.240 -8.882 1.00 93.44 95 GLN A C 1
ATOM 704 O O . GLN A 1 95 ? -4.161 -17.680 -8.988 1.00 93.44 95 GLN A O 1
ATOM 709 N N . GLN A 1 96 ? -2.050 -17.917 -8.249 1.00 94.00 96 GLN A N 1
ATOM 710 C CA . GLN A 1 96 ? -2.246 -19.258 -7.698 1.00 94.00 96 GLN A CA 1
ATOM 711 C C . GLN A 1 96 ? -3.359 -19.303 -6.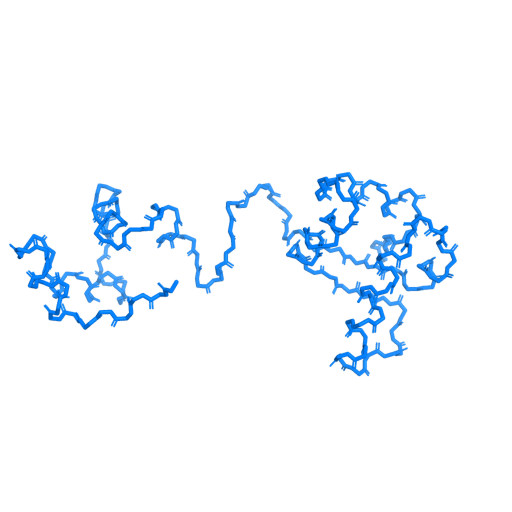649 1.00 94.00 96 GLN A C 1
ATOM 713 O O . GLN A 1 96 ? -4.155 -20.244 -6.638 1.00 94.00 96 GLN A O 1
ATOM 718 N N . LYS A 1 97 ? -3.431 -18.291 -5.778 1.00 92.12 97 LYS A N 1
ATOM 719 C CA . LYS A 1 97 ? -4.464 -18.201 -4.740 1.00 92.12 97 LYS A CA 1
ATOM 720 C C . LYS A 1 97 ? -5.849 -17.901 -5.315 1.00 92.12 97 LYS A C 1
ATOM 722 O O . LYS A 1 97 ? -6.841 -18.365 -4.759 1.00 92.12 97 LYS A O 1
ATOM 727 N N . ARG A 1 98 ? -5.923 -17.120 -6.397 1.00 90.06 98 ARG A N 1
ATOM 728 C CA . ARG A 1 98 ? -7.185 -16.767 -7.070 1.00 90.06 98 ARG A CA 1
ATOM 729 C C . ARG A 1 98 ? -7.653 -17.830 -8.070 1.00 90.06 98 ARG A C 1
ATOM 731 O O . ARG A 1 98 ? -8.821 -17.818 -8.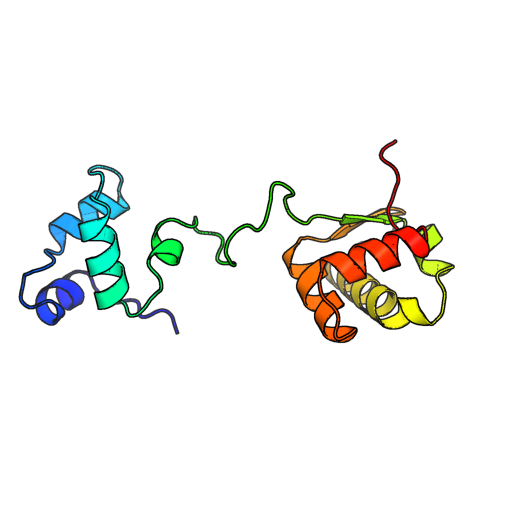437 1.00 90.06 98 ARG A O 1
ATOM 738 N N . GLY A 1 99 ? -6.769 -18.733 -8.499 1.00 88.12 99 GLY A N 1
ATOM 739 C CA . GLY A 1 99 ? -7.018 -19.591 -9.661 1.00 88.12 99 GLY A CA 1
ATOM 740 C C . GLY A 1 99 ? -7.065 -18.795 -10.971 1.00 88.12 99 GLY A C 1
ATOM 741 O O . GLY A 1 99 ? -7.698 -19.224 -11.930 1.00 88.12 99 GLY A O 1
ATOM 742 N N . ASP A 1 100 ? -6.426 -17.624 -10.996 1.00 81.88 100 ASP A N 1
ATOM 743 C CA . ASP A 1 100 ? -6.529 -16.624 -12.060 1.00 81.88 100 ASP A CA 1
ATOM 744 C C . ASP A 1 100 ? -5.259 -16.613 -12.919 1.00 81.88 100 ASP A C 1
ATOM 746 O O . ASP A 1 100 ? -4.352 -15.803 -12.727 1.00 81.88 100 ASP A O 1
ATOM 750 N N . PHE A 1 101 ? -5.173 -17.571 -13.842 1.00 79.44 101 PHE A N 1
ATOM 751 C CA . PHE A 1 101 ? -4.027 -17.743 -14.745 1.00 79.44 101 PHE A CA 1
ATOM 752 C C . PHE A 1 101 ? -4.282 -17.229 -16.168 1.00 79.44 101 PHE A C 1
ATOM 754 O O . PHE A 1 101 ? -3.350 -17.157 -16.965 1.00 79.44 101 PHE A O 1
ATOM 761 N N . GLY A 1 102 ? -5.539 -16.916 -16.499 1.00 74.44 102 GLY A N 1
ATOM 762 C CA . GLY A 1 102 ? -5.961 -16.546 -17.853 1.00 74.44 102 GLY A CA 1
ATOM 763 C C . GLY A 1 102 ? -5.943 -15.044 -18.141 1.00 74.44 102 GLY A C 1
ATOM 764 O O . GLY A 1 102 ? -6.084 -14.659 -19.298 1.00 74.44 102 GLY A O 1
ATOM 765 N N . GLY A 1 103 ? -5.792 -14.198 -17.118 1.00 82.19 103 GLY A N 1
ATOM 766 C CA . GLY A 1 103 ? -5.727 -12.749 -17.291 1.00 82.19 103 GLY A CA 1
ATOM 767 C C . GLY A 1 103 ? -4.420 -12.283 -17.941 1.00 82.19 103 GLY A C 1
ATOM 768 O O . GLY A 1 103 ? -3.347 -12.814 -17.653 1.00 82.19 103 GLY A O 1
ATOM 769 N N . SER A 1 104 ? -4.507 -11.258 -18.791 1.00 89.62 104 SER A N 1
ATOM 770 C CA . SER A 1 104 ? -3.362 -10.434 -19.218 1.00 89.62 104 SER A CA 1
ATOM 771 C C . SER A 1 104 ? -3.137 -9.234 -18.294 1.00 89.62 104 SER A C 1
ATOM 773 O O . SER A 1 104 ? -2.087 -8.603 -18.347 1.00 89.62 104 SER A O 1
ATOM 775 N N . ILE A 1 105 ? -4.100 -8.943 -17.416 1.00 93.69 105 ILE A N 1
ATOM 776 C CA . ILE A 1 105 ? -4.055 -7.847 -16.452 1.00 93.69 105 ILE A CA 1
ATOM 777 C C . ILE A 1 105 ? -4.324 -8.357 -15.037 1.00 93.69 105 ILE A C 1
ATOM 779 O O . ILE A 1 105 ? -5.124 -9.273 -14.841 1.00 93.69 105 ILE A O 1
ATOM 783 N N . LEU A 1 106 ? -3.688 -7.741 -14.041 1.00 93.44 106 LEU A N 1
ATOM 784 C CA . LEU A 1 106 ? -3.960 -8.005 -12.629 1.00 93.44 106 LEU A CA 1
ATOM 785 C C . LEU A 1 106 ? -3.955 -6.708 -11.828 1.00 93.44 106 LEU A C 1
ATOM 787 O O . LEU A 1 106 ? -2.941 -6.022 -11.742 1.00 93.44 106 LEU A O 1
ATOM 791 N N . THR A 1 107 ? -5.065 -6.405 -11.161 1.00 92.75 107 THR A N 1
ATOM 792 C CA . THR A 1 107 ? -5.116 -5.299 -10.200 1.00 92.75 107 THR A CA 1
ATOM 793 C C . THR A 1 107 ? -4.643 -5.754 -8.818 1.00 92.75 107 THR A C 1
ATOM 795 O O . THR A 1 107 ? -5.206 -6.693 -8.232 1.00 92.75 107 THR A O 1
ATOM 798 N N . ILE A 1 108 ? -3.640 -5.058 -8.280 1.00 91.75 108 ILE A N 1
ATOM 799 C CA . ILE A 1 108 ? -3.145 -5.194 -6.902 1.00 91.75 108 ILE A CA 1
ATOM 800 C C . ILE A 1 108 ? -3.568 -3.980 -6.064 1.00 91.75 108 ILE A C 1
ATOM 802 O O . ILE A 1 108 ? -3.755 -2.887 -6.602 1.00 91.75 108 ILE A O 1
ATOM 806 N N . ARG A 1 109 ? -3.783 -4.172 -4.757 1.00 90.69 109 ARG A N 1
ATOM 807 C CA . ARG A 1 109 ? -4.246 -3.111 -3.839 1.00 90.69 109 ARG A CA 1
ATOM 808 C C . ARG A 1 109 ? -3.077 -2.270 -3.314 1.00 90.69 109 ARG A C 1
ATOM 810 O O . ARG A 1 109 ? -1.932 -2.702 -3.386 1.00 90.69 109 ARG A O 1
ATOM 817 N N . GLY A 1 110 ? -3.369 -1.116 -2.706 1.00 87.50 110 GLY A N 1
ATOM 818 C CA . GLY A 1 110 ? -2.357 -0.288 -2.031 1.00 87.50 110 GLY A CA 1
ATOM 819 C C . GLY A 1 110 ? -1.537 -1.046 -0.985 1.00 87.50 110 GLY A C 1
ATOM 820 O O . GLY A 1 110 ? -0.311 -0.949 -0.989 1.00 87.50 110 GLY A O 1
ATOM 821 N N . ASP A 1 111 ? -2.192 -1.877 -0.173 1.00 87.81 111 ASP A N 1
ATOM 822 C CA . ASP A 1 111 ? -1.520 -2.726 0.821 1.00 87.81 111 ASP A CA 1
ATOM 823 C C . ASP A 1 111 ? -0.547 -3.724 0.181 1.00 87.81 111 ASP A C 1
ATOM 825 O O . ASP A 1 111 ? 0.541 -3.966 0.705 1.00 87.81 111 ASP A O 1
ATOM 829 N N . ASP A 1 112 ? -0.916 -4.283 -0.976 1.00 92.69 112 ASP A N 1
ATOM 830 C CA . ASP A 1 112 ? -0.055 -5.198 -1.723 1.00 92.69 112 ASP A CA 1
ATOM 831 C C . ASP A 1 112 ? 1.184 -4.458 -2.246 1.00 92.69 112 ASP A C 1
ATOM 833 O O . ASP A 1 112 ? 2.298 -4.971 -2.140 1.00 92.69 112 ASP A O 1
ATOM 837 N N . VAL A 1 113 ? 1.015 -3.230 -2.753 1.00 93.56 113 VAL A N 1
ATOM 838 C CA . VAL A 1 113 ? 2.138 -2.386 -3.199 1.00 93.56 113 VAL A CA 1
ATOM 839 C C . VAL A 1 113 ? 3.087 -2.090 -2.038 1.00 93.56 113 VAL A C 1
ATOM 841 O O . VAL A 1 113 ? 4.298 -2.207 -2.203 1.00 93.56 113 VAL A O 1
ATOM 844 N N . TRP A 1 114 ? 2.560 -1.758 -0.859 1.00 91.94 114 TRP A N 1
ATOM 845 C CA . TRP A 1 114 ? 3.374 -1.520 0.337 1.00 91.94 114 TRP A CA 1
ATOM 846 C C . TRP A 1 114 ? 4.127 -2.776 0.804 1.00 91.94 114 TRP A C 1
ATOM 848 O O . TRP A 1 114 ? 5.318 -2.729 1.128 1.00 91.94 114 TRP A O 1
ATOM 858 N N . MET A 1 115 ? 3.460 -3.930 0.795 1.00 93.31 115 MET A N 1
ATOM 859 C CA . MET A 1 115 ? 4.087 -5.202 1.154 1.00 93.31 115 MET A CA 1
ATOM 860 C C . MET A 1 115 ? 5.209 -5.574 0.176 1.00 93.31 115 MET A C 1
ATOM 862 O O . MET A 1 115 ? 6.285 -5.991 0.605 1.00 93.31 115 MET A O 1
ATOM 866 N N . VAL A 1 116 ? 4.986 -5.411 -1.130 1.00 96.06 116 VAL A N 1
ATOM 867 C CA . VAL A 1 116 ? 6.014 -5.692 -2.141 1.00 96.06 11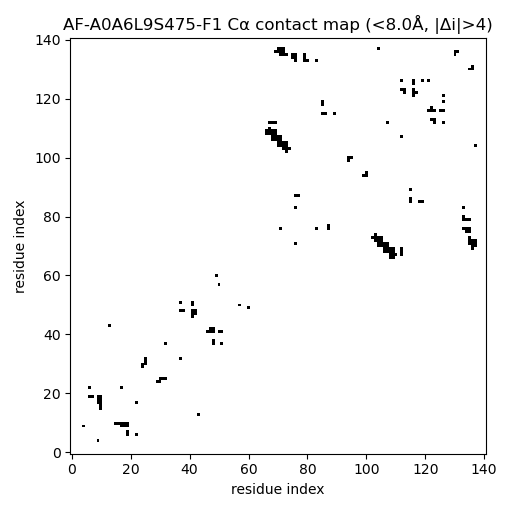6 VAL A CA 1
ATOM 868 C C . VAL A 1 116 ? 7.156 -4.681 -2.048 1.00 96.06 116 VAL A C 1
ATOM 870 O O . VAL A 1 116 ? 8.308 -5.091 -2.152 1.00 96.06 116 VAL A O 1
ATOM 873 N N . SER A 1 117 ? 6.889 -3.395 -1.787 1.00 94.88 117 SER A N 1
ATOM 874 C CA . SER A 1 117 ? 7.955 -2.383 -1.666 1.00 94.88 117 SER A CA 1
ATOM 875 C C . SER A 1 117 ? 8.898 -2.694 -0.505 1.00 94.88 117 SER A C 1
ATOM 877 O O . SER A 1 117 ? 10.105 -2.497 -0.618 1.00 94.88 117 SER A O 1
ATOM 879 N N . SER A 1 118 ? 8.367 -3.299 0.559 1.00 94.38 118 SER A N 1
ATOM 880 C CA . SER A 1 118 ? 9.155 -3.781 1.695 1.00 94.38 118 SER A CA 1
ATOM 881 C C . SER A 1 118 ? 10.127 -4.907 1.317 1.00 94.38 118 SER A C 1
ATOM 883 O O . SER A 1 118 ? 11.203 -4.990 1.899 1.00 94.38 118 SER A O 1
ATOM 885 N N . MET A 1 119 ? 9.807 -5.744 0.318 1.00 95.50 119 MET A N 1
ATOM 886 C CA . MET A 1 119 ? 10.739 -6.765 -0.204 1.00 95.50 119 MET A CA 1
ATOM 887 C C . MET A 1 119 ? 11.917 -6.156 -0.973 1.00 95.50 119 MET A C 1
ATOM 889 O O . MET A 1 119 ? 12.941 -6.811 -1.141 1.00 95.50 119 MET A O 1
ATOM 893 N N . TYR A 1 120 ? 11.748 -4.924 -1.449 1.00 94.50 120 TYR A N 1
ATOM 894 C CA . TYR A 1 120 ? 12.753 -4.148 -2.168 1.00 94.50 120 TYR A CA 1
ATOM 895 C C . TYR A 1 120 ? 13.504 -3.155 -1.274 1.00 94.50 120 TYR A C 1
ATOM 897 O O . TYR A 1 120 ? 14.393 -2.476 -1.773 1.00 94.50 120 TYR A O 1
ATOM 905 N N . GLU A 1 121 ? 13.136 -3.047 0.008 1.00 95.31 121 GLU A N 1
ATOM 906 C CA . GLU A 1 121 ? 13.659 -2.041 0.945 1.00 95.31 121 GLU A CA 1
ATOM 907 C C . GLU A 1 121 ? 13.479 -0.590 0.449 1.00 95.31 121 GLU A C 1
ATOM 909 O O . GLU A 1 121 ? 14.288 0.288 0.738 1.00 95.31 121 GLU A O 1
ATOM 914 N N . ILE A 1 122 ? 12.390 -0.331 -0.286 1.00 94.56 122 ILE A N 1
ATOM 915 C CA . ILE A 1 122 ? 12.039 0.992 -0.825 1.00 94.56 122 ILE A CA 1
ATOM 916 C C . ILE A 1 122 ? 10.618 1.401 -0.434 1.00 94.56 122 ILE A C 1
ATOM 918 O O . ILE A 1 122 ? 9.783 0.595 -0.001 1.00 94.56 122 ILE A O 1
ATOM 922 N N . THR A 1 123 ? 10.317 2.679 -0.619 1.00 92.06 123 THR A N 1
ATOM 923 C CA . THR A 1 123 ? 8.978 3.223 -0.409 1.00 92.06 123 THR A CA 1
ATOM 924 C C . THR A 1 123 ? 7.993 2.756 -1.495 1.00 92.06 123 THR A C 1
ATOM 926 O O . THR A 1 123 ? 8.392 2.422 -2.616 1.00 92.06 123 THR A O 1
ATOM 929 N N . PRO A 1 124 ? 6.674 2.771 -1.220 1.00 90.75 124 PRO A N 1
ATOM 930 C CA . PRO A 1 124 ? 5.661 2.457 -2.230 1.00 90.75 124 PRO A CA 1
ATOM 931 C C . PRO A 1 124 ? 5.715 3.372 -3.461 1.00 90.75 124 PRO A C 1
ATOM 933 O O . PRO A 1 124 ? 5.374 2.935 -4.556 1.00 90.75 124 PRO A O 1
ATOM 936 N N . ALA A 1 125 ? 6.133 4.631 -3.292 1.00 89.00 125 ALA A N 1
ATOM 937 C CA . ALA A 1 125 ? 6.288 5.581 -4.391 1.00 89.00 125 ALA A CA 1
ATOM 938 C C . ALA A 1 125 ? 7.439 5.169 -5.323 1.00 89.00 125 ALA A C 1
ATOM 940 O O . ALA A 1 125 ? 7.230 5.032 -6.526 1.00 89.00 125 ALA A O 1
ATOM 941 N N . GLU A 1 126 ? 8.610 4.853 -4.765 1.00 93.31 126 GLU A N 1
ATOM 942 C CA . GLU A 1 126 ? 9.769 4.375 -5.536 1.00 93.31 126 GLU A CA 1
ATOM 943 C C . GLU A 1 126 ? 9.475 3.048 -6.251 1.00 93.31 126 GLU A C 1
ATOM 945 O O . GLU A 1 126 ? 9.911 2.834 -7.384 1.00 93.31 126 GLU A O 1
ATOM 950 N N . LEU A 1 127 ? 8.699 2.150 -5.631 1.00 96.06 127 LEU A N 1
ATOM 951 C CA . LEU A 1 127 ? 8.274 0.922 -6.302 1.00 96.06 127 LEU A CA 1
ATOM 952 C C . LEU A 1 127 ? 7.370 1.217 -7.510 1.00 96.06 127 LEU A C 1
ATOM 954 O O . LEU A 1 127 ? 7.533 0.577 -8.548 1.00 96.06 127 LEU A O 1
ATOM 958 N N . ARG A 1 128 ? 6.446 2.182 -7.411 1.00 93.94 128 ARG A N 1
ATOM 959 C CA . ARG A 1 128 ? 5.600 2.590 -8.550 1.00 93.94 128 ARG A CA 1
ATOM 960 C C . ARG A 1 128 ? 6.431 3.181 -9.682 1.00 93.94 128 ARG A C 1
ATOM 962 O O . ARG A 1 128 ? 6.190 2.847 -10.838 1.00 93.94 128 ARG A O 1
ATOM 969 N N . GLU A 1 129 ? 7.431 3.996 -9.362 1.00 94.56 129 GLU A N 1
ATOM 970 C CA . GLU A 1 129 ? 8.371 4.522 -10.359 1.00 94.56 129 GLU A CA 1
ATOM 971 C C . GLU A 1 129 ? 9.131 3.393 -11.063 1.00 94.56 129 GLU A C 1
ATOM 973 O O . GLU A 1 129 ? 9.237 3.392 -12.289 1.00 94.56 129 GLU A O 1
ATOM 978 N N . LYS A 1 130 ? 9.588 2.378 -10.317 1.00 96.81 130 LYS A N 1
ATOM 979 C CA . LYS A 1 130 ? 10.206 1.179 -10.904 1.00 96.81 130 LYS A CA 1
ATOM 980 C C . LYS A 1 130 ? 9.238 0.393 -11.785 1.00 96.81 130 LYS A C 1
ATOM 982 O O . LYS A 1 130 ? 9.609 0.022 -12.892 1.00 96.81 130 LYS A O 1
ATOM 987 N N . MET A 1 131 ? 8.001 0.174 -11.339 1.00 96.44 131 MET A N 1
ATOM 988 C CA . MET A 1 131 ? 6.968 -0.494 -12.141 1.00 96.44 131 MET A CA 1
ATOM 989 C C . MET A 1 131 ? 6.696 0.255 -13.453 1.00 96.44 131 MET A C 1
ATOM 991 O O . MET A 1 131 ? 6.579 -0.369 -14.508 1.00 96.44 131 MET A O 1
ATOM 995 N N . ALA A 1 132 ? 6.643 1.588 -13.404 1.00 95.19 132 ALA A N 1
ATOM 996 C CA . ALA A 1 132 ? 6.510 2.421 -14.594 1.00 95.19 132 ALA A CA 1
ATOM 997 C C . ALA A 1 132 ? 7.738 2.292 -15.510 1.00 95.19 132 ALA A C 1
ATOM 999 O O . ALA A 1 132 ? 7.586 2.090 -16.712 1.00 95.19 132 ALA A O 1
ATOM 1000 N N . ALA A 1 133 ? 8.950 2.330 -14.946 1.00 96.2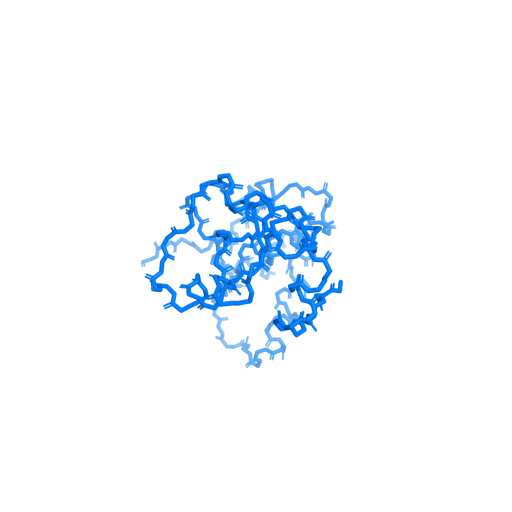5 133 ALA A N 1
ATOM 1001 C CA . ALA A 1 133 ? 10.199 2.177 -15.693 1.00 96.25 133 ALA A CA 1
ATOM 1002 C C . ALA A 1 133 ? 10.342 0.793 -16.351 1.00 96.25 133 ALA A C 1
ATOM 1004 O O . ALA A 1 133 ? 10.883 0.685 -17.449 1.00 96.25 133 ALA A O 1
ATOM 1005 N N . TRP A 1 134 ? 9.828 -0.261 -15.714 1.00 96.88 134 TRP A N 1
ATOM 1006 C CA . TRP A 1 134 ? 9.757 -1.606 -16.291 1.00 96.88 134 TRP A CA 1
ATOM 1007 C C . TRP A 1 134 ? 8.639 -1.762 -17.330 1.00 96.88 134 TRP A C 1
ATOM 1009 O O . TRP A 1 134 ? 8.555 -2.807 -17.972 1.00 96.88 134 TRP A O 1
ATOM 1019 N N . GLY A 1 135 ? 7.769 -0.759 -17.488 1.00 95.75 135 GLY A N 1
ATOM 1020 C CA . GLY A 1 135 ? 6.632 -0.809 -18.406 1.00 95.75 135 GLY A CA 1
ATOM 1021 C C . GLY A 1 135 ? 5.569 -1.833 -18.008 1.00 95.75 135 GLY A C 1
ATOM 1022 O O . GLY A 1 135 ? 4.851 -2.318 -18.874 1.00 95.75 135 GLY A O 1
ATOM 1023 N N . VAL A 1 136 ? 5.480 -2.196 -16.722 1.00 96.69 136 VAL A N 1
ATOM 1024 C CA . VAL A 1 136 ? 4.542 -3.229 -16.237 1.00 96.69 136 VAL A CA 1
ATOM 1025 C C . VAL A 1 136 ? 3.217 -2.658 -15.741 1.00 96.69 136 VAL A C 1
ATOM 1027 O O . VAL A 1 136 ? 2.333 -3.416 -15.355 1.00 96.69 136 VAL A O 1
ATOM 1030 N N . ILE A 1 137 ? 3.069 -1.332 -15.720 1.00 94.94 137 ILE A N 1
ATOM 1031 C CA . ILE A 1 137 ? 1.797 -0.674 -15.415 1.00 94.94 137 ILE A CA 1
ATOM 1032 C C . ILE A 1 137 ? 0.964 -0.658 -16.695 1.00 94.94 137 ILE A C 1
ATOM 1034 O O . ILE A 1 137 ? 1.401 -0.117 -17.712 1.00 94.94 137 ILE A O 1
ATOM 1038 N N . ALA A 1 138 ? -0.232 -1.243 -16.641 1.00 90.69 138 ALA A N 1
ATOM 1039 C CA . ALA A 1 138 ? -1.164 -1.188 -17.756 1.00 90.69 138 ALA A CA 1
ATOM 1040 C C . ALA A 1 138 ? -1.559 0.274 -18.012 1.00 90.69 138 ALA A C 1
ATOM 1042 O O . ALA A 1 138 ? -1.901 1.008 -17.084 1.00 90.69 138 ALA A O 1
ATOM 1043 N N . SER A 1 139 ? -1.496 0.705 -19.271 1.00 77.06 139 SER A N 1
ATOM 1044 C CA . SER A 1 139 ? -2.082 1.987 -19.670 1.00 77.06 139 SER A CA 1
ATOM 1045 C C . SER A 1 139 ? -3.601 1.832 -19.674 1.00 77.06 139 SER A C 1
ATOM 1047 O O . SER A 1 139 ? -4.085 0.824 -20.190 1.00 77.06 139 SER A O 1
ATOM 1049 N N . ASP A 1 140 ? -4.340 2.789 -19.105 1.00 57.34 140 ASP A N 1
ATOM 1050 C CA . ASP A 1 140 ? -5.800 2.832 -19.264 1.00 57.34 140 ASP A CA 1
ATOM 1051 C C . ASP A 1 140 ? -6.110 2.824 -20.768 1.00 57.34 140 ASP A C 1
ATOM 1053 O O . ASP A 1 140 ? -5.680 3.717 -21.504 1.00 57.34 140 ASP A O 1
ATOM 1057 N N . ALA A 1 141 ? -6.782 1.767 -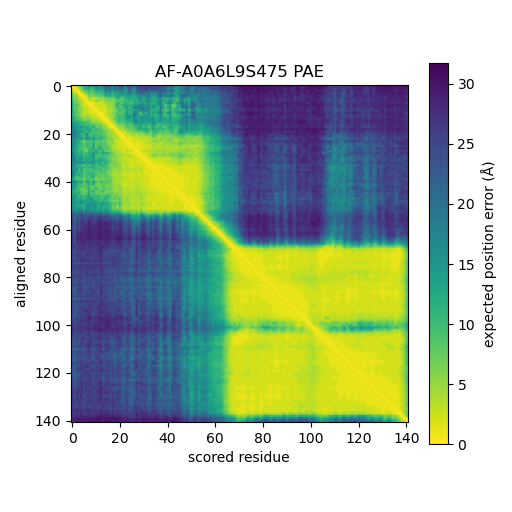21.221 1.00 36.34 141 ALA A N 1
ATOM 1058 C CA . ALA A 1 141 ? -7.315 1.635 -22.571 1.00 36.34 141 ALA A CA 1
ATOM 1059 C C . ALA A 1 141 ? -8.779 2.079 -22.595 1.00 36.34 141 ALA A C 1
ATOM 1061 O O . ALA A 1 141 ? -9.511 1.728 -21.640 1.00 36.34 141 ALA A O 1
#

pLDDT: mean 80.19, std 17.21, range [36.34, 97.31]

Organism: NCBI:txid1981512

InterPro domains:
  IPR001387 Cro/C1-type, helix-turn-helix domain [PF01381] (2-51)
  IPR001387 Cro/C1-type, helix-turn-helix domain [PS50943] (18-52)
  IPR001387 Cro/C1-type, helix-turn-helix domain [cd00093] (2-52)
  IPR010982 Lambda repressor-like, DNA-binding domain superfamily [G3DSA:1.10.260.40] (1-53)
  IPR010982 Lambda repressor-like, DNA-binding domain superfamily [SSF47413] (2-57)
  IPR037664 BldD, C-terminal [PF21179] (69-137)
  IPR037664 BldD, C-terminal [cd16837] (68-138)
  IPR038099 BldD-like, C-terminal domain superfamily [G3DSA:1.10.10.1930] (62-141)